Protein AF-T1L5U2-F1 (afdb_monomer)

Organism: Tetranychus urticae (NCBI:txid32264)

Solvent-accessible surface area (backbone atoms only — not comparable to full-atom values): 12057 Å² total; per-residue (Å²): 143,82,84,87,84,82,88,80,91,82,89,84,87,84,86,82,88,89,86,80,89,80,89,84,80,87,80,91,83,89,79,84,88,86,81,89,80,89,83,88,80,92,76,91,74,86,90,76,88,77,85,84,78,82,80,77,88,76,83,89,78,77,88,73,82,73,79,69,76,73,75,77,67,67,44,54,28,31,30,44,52,64,74,43,40,46,55,66,43,56,57,92,54,85,86,60,56,67,63,49,37,73,67,56,43,96,61,83,69,97,58,72,69,50,43,81,46,77,38,46,64,69,56,50,52,55,41,51,54,50,40,52,52,48,51,52,49,52,52,58,58,53,71,77,43,57,76,75,58,35,72,77,44,46,54,66,53,40,48,56,49,30,59,72,49,33,77,54,68,78,72,77,79,76,120

Radius of gyration: 32.92 Å; Cα contacts (8 Å, |Δi|>4): 120; chains: 1; bounding box: 32×101×91 Å

Secondary structure (DSSP, 8-state):
-------------------------------------------------------------------------EEEEEEESSSS---EEETTSPP-HHHHHHHH-SS--SS-SEEEEEEEHHHHHHHHHHHHHHHHHHHHHHHTS-HHHHHHHHHHHHHHHHHHT-SS-TTTT--

Sequence (175 aa):
MISEYRQGNSSKRDAESESGDSDSEVSDGNTKDAYSSSDDSVVKKPVRKRPRVEYRKSASHREEKDCRKKKEEKIEIKVCAETPCPYFQIATEGSNYTRHCDTYHAKKNDGSAYIRKSVSLKELEEREENWEDFKAACHREKKKYKPRDWRTKKFKAYQKLIKRFAFEPSESARK

Mean predicted aligned error: 19.37 Å

Foldseek 3Di:
DDDDDDDDDDDDDDDDDDDDDDDDDDDDDDDDDDDDDDDDDDDDDDDDDDDDDDDDDDDDDDPPPPPPPPPQDWFKKWDFPPPQALDIGGPPDDDPLVVVCVQAPPDDPPDDRTDIDTHGPVVVVVSVVLVVVLVVQLVVVLVVDDPVVCVVCVRVSSVVSRVVSRPDDPPVVPD

pLDDT: mean 70.67, std 18.85, range [35.75, 95.19]

Structure (mmCIF, N/CA/C/O backbone):
data_AF-T1L5U2-F1
#
_entry.id   AF-T1L5U2-F1
#
loop_
_atom_site.group_PDB
_atom_site.id
_atom_site.type_symbol
_atom_site.label_atom_id
_atom_site.label_alt_id
_atom_site.label_comp_id
_atom_site.label_asym_id
_atom_site.label_entity_id
_atom_site.label_seq_id
_atom_site.pdbx_PDB_ins_code
_atom_site.Cartn_x
_atom_site.Cartn_y
_atom_site.Cartn_z
_atom_site.occupancy
_atom_site.B_iso_or_equiv
_atom_site.auth_seq_id
_atom_site.auth_comp_id
_atom_site.auth_asym_id
_atom_site.auth_atom_id
_atom_site.pdbx_PDB_model_num
ATOM 1 N N . MET A 1 1 ? 9.348 -44.140 -42.435 1.00 50.03 1 MET A N 1
ATOM 2 C CA . MET A 1 1 ? 9.188 -42.889 -43.203 1.00 50.03 1 MET A CA 1
ATOM 3 C C . MET A 1 1 ? 8.452 -41.885 -42.331 1.00 50.03 1 MET A C 1
ATOM 5 O O . MET A 1 1 ? 7.239 -41.982 -42.230 1.00 50.03 1 MET A O 1
ATOM 9 N N . ILE A 1 2 ? 9.160 -40.981 -41.653 1.00 46.62 2 ILE A N 1
ATOM 10 C CA . ILE A 1 2 ? 8.555 -39.789 -41.042 1.00 46.62 2 ILE A CA 1
ATOM 11 C C . ILE A 1 2 ? 9.504 -38.640 -41.366 1.00 46.62 2 ILE A C 1
ATOM 13 O O . ILE A 1 2 ? 10.675 -38.673 -41.001 1.00 46.62 2 ILE A O 1
ATOM 17 N N . SER A 1 3 ? 8.991 -37.722 -42.179 1.00 61.59 3 SER A N 1
ATOM 18 C CA . SER A 1 3 ? 9.704 -36.622 -42.812 1.00 61.59 3 SER A CA 1
ATOM 19 C C . SER A 1 3 ? 9.999 -35.520 -41.801 1.00 61.59 3 SER A C 1
ATOM 21 O O . SER A 1 3 ? 9.081 -34.953 -41.214 1.00 61.59 3 SER A O 1
ATOM 23 N N . GLU A 1 4 ? 11.273 -35.177 -41.656 1.00 62.25 4 GLU A N 1
ATOM 24 C CA . GLU A 1 4 ? 11.701 -33.869 -41.174 1.00 62.25 4 GLU A CA 1
ATOM 25 C C . GLU A 1 4 ? 11.406 -32.831 -42.265 1.00 62.25 4 GLU A C 1
ATOM 27 O O . GLU A 1 4 ? 11.795 -33.031 -43.412 1.00 62.25 4 GLU A O 1
ATOM 32 N N . TYR A 1 5 ? 10.756 -31.716 -41.924 1.00 61.31 5 TYR A N 1
ATOM 33 C CA . TYR A 1 5 ? 10.919 -30.464 -42.664 1.00 61.31 5 TYR A CA 1
ATOM 34 C C . TYR A 1 5 ? 11.036 -29.296 -41.687 1.00 61.31 5 TYR A C 1
ATOM 36 O O . TYR A 1 5 ? 10.155 -28.996 -40.884 1.00 61.31 5 TYR A O 1
ATOM 44 N N . ARG A 1 6 ? 12.210 -28.679 -41.776 1.00 58.47 6 ARG A N 1
ATOM 45 C CA . ARG A 1 6 ? 12.689 -27.463 -41.127 1.00 58.47 6 ARG A CA 1
ATOM 46 C C . ARG A 1 6 ? 12.657 -26.344 -42.180 1.00 58.47 6 ARG A C 1
ATOM 48 O O . ARG A 1 6 ? 12.753 -26.647 -43.364 1.00 58.47 6 ARG A O 1
ATOM 55 N N . GLN A 1 7 ? 12.710 -25.092 -41.709 1.00 50.53 7 GLN A N 1
ATOM 56 C CA . GLN A 1 7 ? 12.865 -23.814 -42.449 1.00 50.53 7 GLN A CA 1
ATOM 57 C C . GLN A 1 7 ? 11.538 -23.203 -42.940 1.00 50.53 7 GLN A C 1
ATOM 59 O O . GLN A 1 7 ? 10.670 -23.914 -43.413 1.00 50.53 7 GLN A O 1
ATOM 64 N N . GLY A 1 8 ? 11.284 -21.894 -42.868 1.00 45.09 8 GLY A N 1
ATOM 65 C CA . GLY A 1 8 ? 12.095 -20.749 -42.454 1.00 45.09 8 GLY A CA 1
ATOM 66 C C . GLY A 1 8 ? 11.644 -19.483 -43.210 1.00 45.09 8 GLY A C 1
ATOM 67 O O . GLY A 1 8 ? 11.381 -19.555 -44.400 1.00 45.09 8 GLY A O 1
ATOM 68 N N . ASN A 1 9 ? 11.635 -18.350 -42.499 1.00 46.00 9 ASN A N 1
ATOM 69 C CA . ASN A 1 9 ? 11.783 -16.950 -42.943 1.00 46.00 9 ASN A CA 1
ATOM 70 C C . ASN A 1 9 ? 10.770 -16.211 -43.851 1.00 46.00 9 ASN A C 1
ATOM 72 O O . ASN A 1 9 ? 10.438 -16.632 -44.949 1.00 46.00 9 ASN A O 1
ATOM 76 N N . SER A 1 10 ? 10.497 -14.971 -43.402 1.00 45.34 10 SER A N 1
ATOM 77 C CA . SER A 1 10 ? 10.582 -13.661 -44.102 1.00 45.34 10 SER A CA 1
ATOM 78 C C . SER A 1 10 ? 9.308 -12.826 -43.931 1.00 45.34 10 SER A C 1
ATOM 80 O O . SER A 1 10 ? 8.251 -13.168 -44.436 1.00 45.34 10 SER A O 1
ATOM 82 N N . SER A 1 11 ? 9.328 -11.811 -43.062 1.00 48.66 11 SER A N 1
ATOM 83 C CA . SER A 1 11 ? 9.781 -10.431 -43.336 1.00 48.66 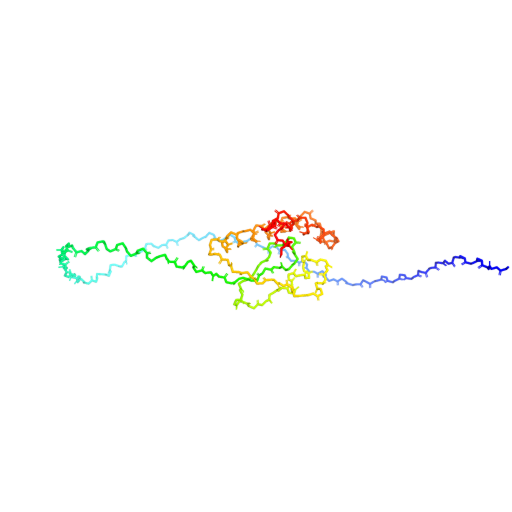11 SER A CA 1
ATOM 84 C C . SER A 1 11 ? 8.817 -9.639 -44.221 1.00 48.66 11 SER A C 1
ATOM 86 O O . SER A 1 11 ? 8.847 -9.764 -45.440 1.00 48.66 11 SER A O 1
ATOM 88 N N . LYS A 1 12 ? 8.080 -8.704 -43.610 1.00 54.16 12 LYS A N 1
ATOM 89 C CA . LYS A 1 12 ? 7.798 -7.411 -44.238 1.00 54.16 12 LYS A CA 1
ATOM 90 C C . LYS A 1 12 ? 7.690 -6.319 -43.173 1.00 54.16 12 LYS A C 1
ATOM 92 O O . LYS A 1 12 ? 6.875 -6.394 -42.260 1.00 54.16 12 LYS A O 1
ATOM 97 N N . ARG A 1 13 ? 8.632 -5.380 -43.267 1.00 49.81 13 ARG A N 1
ATOM 98 C CA . ARG A 1 13 ? 8.605 -4.055 -42.650 1.00 49.81 13 ARG A CA 1
ATOM 99 C C . ARG A 1 13 ? 7.725 -3.184 -43.538 1.00 49.81 13 ARG A C 1
ATOM 101 O O . ARG A 1 13 ? 7.887 -3.296 -44.744 1.00 49.81 13 ARG A O 1
ATOM 108 N N . ASP A 1 14 ? 6.960 -2.286 -42.938 1.00 54.91 14 ASP A N 1
ATOM 109 C CA . ASP A 1 14 ? 6.704 -0.961 -43.496 1.00 54.91 14 ASP A CA 1
ATOM 110 C C . ASP A 1 14 ? 6.768 0.025 -42.322 1.00 54.91 14 ASP A C 1
ATOM 112 O O . ASP A 1 14 ? 5.996 -0.035 -41.364 1.00 54.91 14 ASP A O 1
ATOM 116 N N . ALA A 1 15 ? 7.832 0.821 -42.347 1.00 53.84 15 ALA A N 1
ATOM 117 C CA . ALA A 1 15 ? 7.923 2.112 -41.688 1.00 53.84 15 ALA A CA 1
ATOM 118 C C . ALA A 1 15 ? 7.353 3.149 -42.662 1.00 53.84 15 ALA A C 1
ATOM 120 O O . ALA A 1 15 ? 7.397 2.864 -43.849 1.00 53.84 15 ALA A O 1
ATOM 121 N N . GLU A 1 16 ? 6.844 4.272 -42.146 1.00 53.00 16 GLU A N 1
ATOM 122 C CA . GLU A 1 16 ? 6.913 5.684 -42.608 1.00 53.00 16 GLU A CA 1
ATOM 123 C C . GLU A 1 16 ? 5.838 6.429 -41.771 1.00 53.00 16 GLU A C 1
ATOM 125 O O . GLU A 1 16 ? 4.680 6.025 -41.752 1.00 53.00 16 GLU A O 1
ATOM 130 N N . SER A 1 17 ? 6.196 7.238 -40.766 1.00 49.91 17 SER A N 1
ATOM 131 C CA . SER A 1 17 ? 6.679 8.632 -40.825 1.00 49.91 17 SER A CA 1
ATOM 132 C C . SER A 1 17 ? 5.546 9.639 -41.054 1.00 49.91 17 SER A C 1
ATOM 134 O O . SER A 1 17 ? 5.065 9.745 -42.168 1.00 49.91 17 SER A O 1
ATOM 136 N N . GLU A 1 18 ? 5.192 10.433 -40.034 1.00 51.50 18 GLU A N 1
ATOM 137 C CA . GLU A 1 18 ? 5.082 11.888 -40.219 1.00 51.50 18 GLU A CA 1
ATOM 138 C C . GLU A 1 18 ? 5.145 12.662 -38.893 1.00 51.50 18 GLU A C 1
ATOM 140 O O . GLU A 1 18 ? 4.716 12.216 -37.828 1.00 51.50 18 GLU A O 1
ATOM 145 N N . SER A 1 19 ? 5.805 13.802 -39.017 1.00 52.22 19 SER A N 1
ATOM 146 C CA . SER A 1 19 ? 6.396 14.703 -38.040 1.00 52.22 19 SER A CA 1
ATOM 147 C C . SER A 1 19 ? 5.461 15.841 -37.639 1.00 52.22 19 SER A C 1
ATOM 149 O O . SER A 1 19 ? 4.607 16.255 -38.415 1.00 52.22 19 SER A O 1
ATOM 151 N N . GLY A 1 20 ? 5.702 16.418 -36.463 1.00 46.81 20 GLY A N 1
ATOM 152 C CA . GLY A 1 20 ? 5.082 17.667 -36.030 1.00 46.81 20 GLY A CA 1
ATOM 153 C C . GLY A 1 20 ? 5.912 18.329 -34.940 1.00 46.81 20 GLY A C 1
ATOM 154 O O . GLY A 1 20 ? 5.627 18.158 -33.757 1.00 46.81 20 GLY A O 1
ATOM 155 N N . ASP A 1 21 ? 6.964 19.026 -35.367 1.00 52.00 21 ASP A N 1
ATOM 156 C CA . ASP A 1 21 ? 7.692 20.041 -34.608 1.00 52.00 21 ASP A CA 1
ATOM 157 C C . ASP A 1 21 ? 6.734 21.087 -34.026 1.00 52.00 21 ASP A C 1
ATOM 159 O O . ASP A 1 21 ? 5.862 21.592 -34.732 1.00 52.00 21 ASP A O 1
ATOM 163 N N . SER A 1 22 ? 6.952 21.475 -32.770 1.00 55.81 22 SER A N 1
ATOM 164 C CA . SER A 1 22 ? 6.755 22.869 -32.377 1.00 55.81 22 SER A CA 1
ATOM 165 C C . SER A 1 22 ? 7.582 23.173 -31.133 1.00 55.81 22 SER A C 1
ATOM 167 O O . SER A 1 22 ? 7.187 22.931 -29.993 1.00 55.81 22 SER A O 1
ATOM 169 N N . ASP A 1 23 ? 8.771 23.677 -31.426 1.00 53.09 23 ASP A N 1
ATOM 170 C CA . ASP A 1 23 ? 9.654 24.439 -30.562 1.00 53.09 23 ASP A CA 1
ATOM 171 C C . ASP A 1 23 ? 8.947 25.715 -30.063 1.00 53.09 23 ASP A C 1
ATOM 173 O O . ASP A 1 23 ? 8.231 26.373 -30.825 1.00 53.09 23 ASP A O 1
ATOM 177 N N . SER A 1 24 ? 9.110 26.062 -28.786 1.00 54.09 24 SER A N 1
ATOM 178 C CA . SER A 1 24 ? 8.937 27.435 -28.297 1.00 54.09 24 SER A CA 1
ATOM 179 C C . SER A 1 24 ? 9.656 27.593 -26.966 1.00 54.09 24 SER A C 1
ATOM 181 O O . SER A 1 24 ? 9.232 27.098 -25.918 1.00 54.09 24 SER A O 1
ATOM 183 N N . GLU A 1 25 ? 10.781 28.281 -27.069 1.00 54.34 25 GLU A N 1
ATOM 184 C CA . GLU A 1 25 ? 11.664 28.688 -25.997 1.00 54.34 25 GLU A CA 1
ATOM 185 C C . GLU A 1 25 ? 11.137 29.912 -25.218 1.00 54.34 25 GLU A C 1
ATOM 187 O O . GLU A 1 25 ? 10.277 30.655 -25.683 1.00 54.34 25 GLU A O 1
ATOM 192 N N . VAL A 1 26 ? 11.761 30.119 -24.052 1.00 52.81 26 VAL A N 1
ATOM 193 C CA . VAL A 1 26 ? 11.912 31.349 -23.245 1.00 52.81 26 VAL A CA 1
ATOM 194 C C . VAL A 1 26 ? 10.670 32.034 -22.641 1.00 52.81 26 VAL A C 1
ATOM 196 O O . VAL A 1 26 ? 9.749 32.466 -23.318 1.00 52.81 26 VAL A O 1
ATOM 199 N N . SER A 1 27 ? 10.704 32.276 -21.324 1.00 50.91 27 SER A N 1
ATOM 200 C CA . SER A 1 27 ? 11.144 33.585 -20.811 1.00 50.91 27 SER A CA 1
ATOM 201 C C . SER A 1 27 ? 11.145 33.623 -19.276 1.00 50.91 27 SER A C 1
ATOM 203 O O . SER A 1 27 ? 10.140 33.347 -18.622 1.00 50.91 27 SER A O 1
ATOM 205 N N . ASP A 1 28 ? 12.292 34.013 -18.720 1.00 52.44 28 ASP A N 1
ATOM 206 C CA . ASP A 1 28 ? 12.478 34.478 -17.346 1.00 52.44 28 ASP A CA 1
ATOM 207 C C . ASP A 1 28 ? 11.545 35.656 -17.028 1.00 52.44 28 ASP A C 1
ATOM 209 O O . ASP A 1 28 ? 11.422 36.600 -17.812 1.00 52.44 28 ASP A O 1
ATOM 213 N N . GLY A 1 29 ? 10.930 35.618 -15.846 1.00 47.44 29 GLY A N 1
ATOM 214 C CA . GLY A 1 29 ? 10.046 36.658 -15.321 1.00 47.44 29 GLY A CA 1
ATOM 215 C C . GLY A 1 29 ? 10.378 36.983 -13.870 1.00 47.44 29 GLY A C 1
ATOM 216 O O . GLY A 1 29 ? 9.615 36.677 -12.961 1.00 47.44 29 GLY A O 1
ATOM 217 N N . ASN A 1 30 ? 11.549 37.580 -13.656 1.00 50.47 30 ASN A N 1
ATOM 218 C CA . ASN A 1 30 ? 11.945 38.227 -12.410 1.00 50.47 30 ASN A CA 1
ATOM 219 C C . ASN A 1 30 ? 11.187 39.558 -12.252 1.00 50.47 30 ASN A C 1
ATOM 221 O O . ASN A 1 30 ? 11.565 40.553 -12.870 1.00 50.47 30 ASN A O 1
ATOM 225 N N . THR A 1 31 ? 10.167 39.608 -11.396 1.00 50.91 31 THR A N 1
ATOM 226 C CA . THR A 1 31 ? 9.569 40.868 -10.926 1.00 50.91 31 THR A CA 1
ATOM 227 C C . THR A 1 31 ? 9.988 41.135 -9.485 1.00 50.91 31 THR A C 1
ATOM 229 O O . THR A 1 31 ? 9.455 40.582 -8.525 1.00 50.91 31 THR A O 1
ATOM 232 N N . LYS A 1 32 ? 11.002 41.996 -9.362 1.00 52.22 32 LYS A N 1
ATOM 233 C CA . LYS A 1 32 ? 11.270 42.791 -8.166 1.00 52.22 32 LYS A CA 1
ATOM 234 C C . LYS A 1 32 ? 10.176 43.849 -8.057 1.00 52.22 32 LYS A C 1
ATOM 236 O O . LYS A 1 32 ? 10.193 44.785 -8.848 1.00 52.22 32 LYS A O 1
ATOM 241 N N . ASP A 1 33 ? 9.332 43.759 -7.039 1.00 46.22 33 ASP A N 1
ATOM 242 C CA . ASP A 1 33 ? 8.518 44.893 -6.608 1.00 46.22 33 ASP A CA 1
ATOM 243 C C . ASP A 1 33 ? 9.096 45.458 -5.312 1.00 46.22 33 ASP A C 1
ATOM 245 O O . ASP A 1 33 ? 8.883 44.964 -4.206 1.00 46.22 33 ASP A O 1
ATOM 249 N N . ALA A 1 34 ? 9.888 46.510 -5.494 1.00 50.78 34 ALA A N 1
ATOM 250 C CA . ALA A 1 34 ? 10.228 47.483 -4.478 1.00 50.78 34 ALA A CA 1
ATOM 251 C C . ALA A 1 34 ? 9.603 48.815 -4.905 1.00 50.78 34 ALA A C 1
ATOM 253 O O . ALA A 1 34 ? 10.097 49.427 -5.844 1.00 50.78 34 ALA A O 1
ATOM 254 N N . TYR A 1 35 ? 8.537 49.245 -4.226 1.00 44.59 35 TYR A N 1
ATOM 255 C CA . TYR A 1 35 ? 8.170 50.648 -3.963 1.00 44.59 35 TYR A CA 1
ATOM 256 C C . TYR A 1 35 ? 6.958 50.633 -3.008 1.00 44.59 35 TYR A C 1
ATOM 258 O O . TYR A 1 35 ? 5.942 50.018 -3.297 1.00 44.59 35 TYR A O 1
ATOM 266 N N . SER A 1 36 ? 7.134 51.033 -1.749 1.00 51.19 36 SER A N 1
ATOM 267 C CA . SER A 1 36 ? 6.912 52.397 -1.244 1.00 51.19 36 SER A CA 1
ATOM 268 C C . SER A 1 36 ? 5.431 52.756 -1.083 1.00 51.19 36 SER A C 1
ATOM 270 O O . SER A 1 36 ? 4.737 52.987 -2.066 1.00 51.19 36 SER A O 1
ATOM 272 N N . SER A 1 37 ? 4.978 52.873 0.169 1.00 45.19 37 SER A N 1
ATOM 273 C CA . SER A 1 37 ? 3.985 53.876 0.567 1.00 45.19 37 SER A CA 1
ATOM 274 C C . SER A 1 37 ? 3.978 54.012 2.093 1.00 45.19 37 SER A C 1
ATOM 276 O O . SER A 1 37 ? 3.443 53.175 2.818 1.00 45.19 37 SER A O 1
ATOM 278 N N . SER A 1 38 ? 4.622 55.076 2.570 1.00 50.78 38 SER A N 1
ATOM 279 C CA . SER A 1 38 ? 4.139 55.812 3.736 1.00 50.78 38 SER A CA 1
ATOM 280 C C . SER A 1 38 ? 2.851 56.521 3.320 1.00 50.78 38 SER A C 1
ATOM 282 O O . SER A 1 38 ? 2.870 57.153 2.267 1.00 50.78 38 SER A O 1
ATOM 284 N N . ASP A 1 39 ? 1.779 56.438 4.108 1.00 43.38 39 ASP A N 1
ATOM 285 C CA . ASP A 1 39 ? 1.095 57.631 4.619 1.00 43.38 39 ASP A CA 1
ATOM 286 C C . ASP A 1 39 ? 0.046 57.276 5.683 1.00 43.38 39 ASP A C 1
ATOM 288 O O . ASP A 1 39 ? -0.470 56.162 5.782 1.00 43.38 39 ASP A O 1
ATOM 292 N N . ASP A 1 40 ? -0.181 58.280 6.509 1.00 47.09 40 ASP A N 1
ATOM 293 C CA . ASP A 1 40 ? -0.938 58.371 7.734 1.00 47.09 40 ASP A CA 1
ATOM 294 C C . ASP A 1 40 ? -2.446 58.184 7.513 1.00 47.09 40 ASP A C 1
ATOM 296 O O . ASP A 1 40 ? -3.037 58.721 6.578 1.00 47.09 40 ASP A O 1
ATOM 300 N N . SER A 1 41 ? -3.112 57.457 8.412 1.00 47.94 41 SER A N 1
ATOM 301 C CA . SER A 1 41 ? -4.539 57.678 8.666 1.00 47.94 41 SER A CA 1
ATOM 302 C C . SER A 1 41 ? -4.923 57.165 10.044 1.00 47.94 41 SER A C 1
ATOM 304 O O . SER A 1 41 ? -5.377 56.037 10.256 1.00 47.94 41 SER A O 1
ATOM 306 N N . VAL A 1 42 ? -4.747 58.067 11.003 1.00 51.16 42 VAL A N 1
ATOM 307 C CA . VAL A 1 42 ? -5.364 58.045 12.326 1.00 51.16 42 VAL A CA 1
ATOM 308 C C . VAL A 1 42 ? -6.886 57.909 12.193 1.00 51.16 42 VAL A C 1
ATOM 310 O O . VAL A 1 42 ? -7.591 58.874 11.916 1.00 51.16 42 VAL A O 1
ATOM 313 N N . VAL A 1 43 ? -7.429 56.728 12.501 1.00 47.44 43 VAL A N 1
ATOM 314 C CA . VAL A 1 43 ? -8.859 56.571 12.809 1.00 47.44 43 VAL A CA 1
ATOM 315 C C . VAL A 1 43 ? -9.008 56.169 14.273 1.00 47.44 43 VAL A C 1
ATOM 317 O O . VAL A 1 43 ? -9.015 54.994 14.642 1.00 47.44 43 VAL A O 1
ATOM 320 N N . LYS A 1 44 ? -9.138 57.189 15.128 1.00 51.25 44 LYS A N 1
ATOM 321 C CA . LYS A 1 44 ? -9.563 57.061 16.527 1.00 51.25 44 LYS A CA 1
ATOM 322 C C . LYS A 1 44 ? -10.957 56.423 16.573 1.00 51.25 44 LYS A C 1
ATOM 324 O O . LYS A 1 44 ? -11.928 57.033 16.132 1.00 51.25 44 LYS A O 1
ATOM 329 N N . LYS A 1 45 ? -11.076 55.227 17.160 1.00 57.75 45 LYS A N 1
ATOM 330 C CA . LYS A 1 45 ? -12.364 54.646 17.582 1.00 57.75 45 LYS A CA 1
ATOM 331 C C . LYS A 1 45 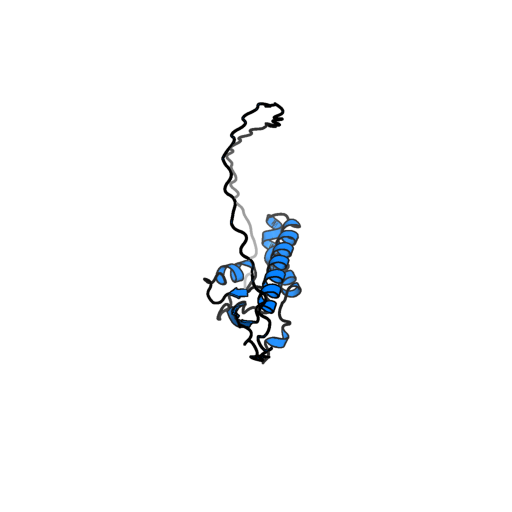? -12.450 54.564 19.115 1.00 57.75 45 LYS A C 1
ATOM 333 O O . LYS A 1 45 ? -11.438 54.305 19.765 1.00 57.75 45 LYS A O 1
ATOM 338 N N . PRO A 1 46 ? -13.634 54.823 19.700 1.00 53.09 46 PRO A N 1
ATOM 339 C CA . PRO A 1 46 ? -13.787 55.114 21.121 1.00 53.09 46 PRO A CA 1
ATOM 340 C C . PRO A 1 46 ? -13.717 53.889 22.042 1.00 53.09 46 PRO A C 1
ATOM 342 O O . PRO A 1 46 ? -14.122 52.775 21.713 1.00 53.09 46 PRO A O 1
ATOM 345 N N . VAL A 1 47 ? -13.242 54.190 23.251 1.00 55.97 47 VAL A N 1
ATOM 346 C CA . VAL A 1 47 ? -13.140 53.368 24.458 1.00 55.97 47 VAL A CA 1
ATOM 347 C C . VAL A 1 47 ? -14.450 52.643 24.784 1.00 55.97 47 VAL A C 1
ATOM 349 O O . VAL A 1 47 ? -15.479 53.273 25.021 1.00 55.97 47 VAL A O 1
ATOM 352 N N . ARG A 1 48 ? -14.387 51.315 24.939 1.00 53.28 48 ARG A N 1
ATOM 353 C CA . ARG A 1 48 ? -15.345 50.556 25.757 1.00 53.28 48 ARG A CA 1
ATOM 354 C C . ARG A 1 48 ? -14.592 49.775 26.829 1.00 53.28 48 ARG A C 1
ATOM 356 O O . ARG A 1 48 ? -13.947 48.768 26.552 1.00 53.28 48 ARG A O 1
ATOM 363 N N . LYS A 1 49 ? -14.677 50.280 28.063 1.00 58.50 49 LYS A N 1
ATOM 364 C CA . LYS A 1 49 ? -14.209 49.618 29.284 1.00 58.50 49 LYS A CA 1
ATOM 365 C C . LYS A 1 49 ? -15.010 48.325 29.462 1.00 58.50 49 LYS A C 1
ATOM 367 O O . LYS A 1 49 ? -16.225 48.379 29.631 1.00 58.50 49 LYS A O 1
ATOM 372 N N . ARG A 1 50 ? -14.347 47.169 29.393 1.00 57.00 50 ARG A N 1
ATOM 373 C CA . ARG A 1 50 ? -14.958 45.883 29.752 1.00 57.00 50 ARG A CA 1
ATOM 374 C C . ARG A 1 50 ? -14.975 45.753 31.284 1.00 57.00 50 ARG A C 1
ATOM 376 O O . ARG A 1 50 ? -13.943 46.018 31.901 1.00 57.00 50 ARG A O 1
ATOM 383 N N . PRO A 1 51 ? -16.105 45.382 31.906 1.00 53.69 51 PRO A N 1
ATOM 384 C CA . PRO A 1 51 ? -16.175 45.166 33.345 1.00 53.69 51 PRO A CA 1
ATOM 385 C C . PRO A 1 51 ? -15.332 43.953 33.761 1.00 53.69 51 PRO A C 1
ATOM 387 O O . PRO A 1 51 ? -15.383 42.887 33.147 1.00 53.69 51 PRO A O 1
ATOM 390 N N . ARG A 1 52 ? -14.541 44.151 34.818 1.00 51.06 52 ARG A N 1
ATOM 391 C CA . ARG A 1 52 ? -13.743 43.142 35.519 1.00 51.06 52 ARG A CA 1
ATOM 392 C C . ARG A 1 52 ? -14.696 42.223 36.283 1.00 51.06 52 ARG A C 1
ATOM 394 O O . ARG A 1 52 ? -15.244 42.626 37.302 1.00 51.06 52 ARG A O 1
ATOM 401 N N . VAL A 1 53 ? -14.907 41.011 35.780 1.00 54.16 53 VAL A N 1
ATOM 402 C CA . VAL A 1 53 ? -15.611 39.958 36.520 1.00 54.16 53 VAL A CA 1
ATOM 403 C C . VAL A 1 53 ? -14.597 39.292 37.446 1.00 54.16 53 VAL A C 1
ATOM 405 O O . VAL A 1 53 ? -13.674 38.615 36.994 1.00 54.16 53 VAL A O 1
ATOM 408 N N . GLU A 1 54 ? -14.735 39.536 38.746 1.00 58.47 54 GLU A N 1
ATOM 409 C CA . GLU A 1 54 ? -14.017 38.808 39.789 1.00 58.47 54 GLU A CA 1
ATOM 410 C C . GLU A 1 54 ? -14.532 37.366 39.840 1.00 58.47 54 GLU A C 1
ATOM 412 O O . GLU A 1 54 ? -15.655 37.102 40.270 1.00 58.47 54 GLU A O 1
ATOM 417 N N . TYR A 1 55 ? -13.714 36.415 39.388 1.00 44.97 55 TYR A N 1
ATOM 418 C CA . TYR A 1 55 ? -14.020 34.997 39.536 1.00 44.97 55 TYR A CA 1
ATOM 419 C C . TYR A 1 55 ? -13.657 34.557 40.959 1.00 44.97 55 TYR A C 1
ATOM 421 O O . TYR A 1 55 ? -12.483 34.409 41.310 1.00 44.97 55 TYR A O 1
ATOM 429 N N . ARG A 1 56 ? -14.682 34.390 41.801 1.00 48.53 56 ARG A N 1
ATOM 430 C CA . ARG A 1 56 ? -14.558 33.812 43.142 1.00 48.53 56 ARG A CA 1
ATOM 431 C C . ARG A 1 56 ? -14.008 32.386 43.047 1.00 48.53 56 ARG A C 1
ATOM 433 O O . ARG A 1 56 ? -14.581 31.519 42.396 1.00 48.53 56 ARG A O 1
ATOM 440 N N . LYS A 1 57 ? -12.909 32.156 43.769 1.00 47.69 57 LYS A N 1
ATOM 441 C CA . LYS A 1 57 ? -12.420 30.839 44.188 1.00 47.69 57 LYS A CA 1
ATOM 442 C C . LYS A 1 57 ? -13.521 30.115 44.971 1.00 47.69 57 LYS A C 1
ATOM 444 O O . LYS A 1 57 ? -13.898 30.563 46.052 1.00 47.69 57 LYS A O 1
ATOM 449 N N . SER A 1 58 ? -13.943 28.957 44.482 1.00 49.53 58 SER A N 1
ATOM 450 C CA . SER A 1 58 ? -14.583 27.930 45.303 1.00 49.53 58 SER A CA 1
ATOM 451 C C . SER A 1 58 ? -13.837 26.625 45.074 1.00 49.53 58 SER A C 1
ATOM 453 O O . SER A 1 58 ? -13.925 26.003 44.021 1.00 49.53 58 SER A O 1
ATOM 455 N N . ALA A 1 59 ? -13.014 26.290 46.064 1.00 49.75 59 ALA A N 1
ATOM 456 C CA . ALA A 1 59 ? -12.431 24.974 46.229 1.00 49.75 59 ALA A CA 1
ATOM 457 C C . ALA A 1 59 ? -13.518 23.958 46.618 1.00 49.75 59 ALA A C 1
ATOM 459 O O . ALA A 1 59 ? -14.573 24.329 47.131 1.00 49.75 59 ALA A O 1
ATOM 460 N N . SER A 1 60 ? -13.169 22.682 46.453 1.00 54.81 60 SER A N 1
ATOM 461 C CA . SER A 1 60 ? -13.921 21.464 46.781 1.00 54.81 60 SER A CA 1
ATOM 462 C C . SER A 1 60 ? -14.816 20.910 45.665 1.00 54.81 60 SER A C 1
ATOM 464 O O . SER A 1 60 ? -16.031 21.051 45.649 1.00 54.81 60 SER A O 1
ATOM 466 N N . HIS A 1 61 ? -14.193 20.155 44.761 1.00 42.53 61 HIS A N 1
ATOM 467 C CA . HIS A 1 61 ? -14.861 18.996 44.182 1.00 42.53 61 HIS A CA 1
ATOM 468 C C . HIS A 1 61 ? -13.883 17.821 44.174 1.00 42.53 61 HIS A C 1
ATOM 470 O O . HIS A 1 61 ? -12.986 17.729 43.345 1.00 42.53 61 HIS A O 1
ATOM 476 N N . ARG A 1 62 ? -14.023 17.017 45.232 1.00 49.97 62 ARG A N 1
ATOM 477 C CA . ARG A 1 62 ? -13.792 15.574 45.330 1.00 49.97 62 ARG A CA 1
ATOM 478 C C . ARG A 1 62 ? -13.153 14.944 44.082 1.00 49.97 62 ARG A C 1
ATOM 480 O O . ARG A 1 62 ? -13.786 14.863 43.031 1.00 49.97 62 ARG A O 1
ATOM 487 N N . GLU A 1 63 ? -11.930 14.440 44.239 1.00 51.56 63 GLU A N 1
ATOM 488 C CA . GLU A 1 63 ? -11.343 13.479 43.307 1.00 51.56 63 GLU A CA 1
ATOM 489 C C . GLU A 1 63 ? -12.162 12.183 43.340 1.00 51.56 63 GLU A C 1
ATOM 491 O O . GLU A 1 63 ? -11.887 11.259 44.104 1.00 51.56 63 GLU A O 1
ATOM 496 N N . GLU A 1 64 ? -13.201 12.107 42.514 1.00 47.66 64 GLU A N 1
ATOM 497 C CA . GLU A 1 64 ? -13.743 10.823 42.097 1.00 47.66 64 GLU A CA 1
ATOM 498 C C . GLU A 1 64 ? -12.779 10.251 41.058 1.00 47.66 64 GLU A C 1
ATOM 500 O O . GLU A 1 64 ? -12.800 10.606 39.880 1.00 47.66 64 GLU A O 1
ATOM 505 N N . LYS A 1 65 ? -11.888 9.366 41.522 1.00 55.12 65 LYS A N 1
ATOM 506 C CA . LYS A 1 65 ? -11.182 8.406 40.669 1.00 55.12 65 LYS A CA 1
ATOM 507 C C . LYS A 1 65 ? -12.221 7.487 40.026 1.00 55.12 65 LYS A C 1
ATOM 509 O O . LYS A 1 65 ? -12.430 6.359 40.465 1.00 55.12 65 LYS A O 1
ATOM 514 N N . ASP A 1 66 ? -12.883 7.979 38.985 1.00 49.50 66 ASP A N 1
ATOM 515 C CA . ASP A 1 66 ? -13.702 7.162 38.105 1.00 49.50 66 ASP A CA 1
ATOM 516 C C . ASP A 1 66 ? -12.744 6.337 37.230 1.00 49.50 66 ASP A C 1
ATOM 518 O O . ASP A 1 66 ? -12.354 6.715 36.125 1.00 49.50 66 ASP A O 1
ATOM 522 N N . CYS A 1 67 ? -12.296 5.200 37.770 1.00 47.94 67 CYS A N 1
ATOM 523 C CA . CYS A 1 67 ? -11.540 4.171 37.058 1.00 47.94 67 CYS A CA 1
ATOM 524 C C . CYS A 1 67 ? -12.429 3.407 36.057 1.00 47.94 67 CYS A C 1
ATOM 526 O O . CYS A 1 67 ? -12.323 2.184 35.919 1.00 47.94 67 CYS A O 1
ATOM 528 N N . ARG A 1 68 ? -13.291 4.106 35.311 1.00 60.28 68 ARG A N 1
ATOM 529 C CA . ARG A 1 68 ? -13.826 3.591 34.054 1.00 60.28 68 ARG A CA 1
ATOM 530 C C . ARG A 1 68 ? -12.643 3.403 33.121 1.00 60.28 68 ARG A C 1
ATOM 532 O O . ARG A 1 68 ? -12.134 4.360 32.544 1.00 60.28 68 ARG A O 1
ATOM 539 N N . LYS A 1 69 ? -12.209 2.150 32.970 1.00 57.72 69 LYS A N 1
ATOM 540 C CA . LYS A 1 69 ? -11.436 1.697 31.811 1.00 57.72 69 LYS A CA 1
ATOM 541 C C . LYS A 1 69 ? -12.153 2.245 30.575 1.00 57.72 69 LYS A C 1
ATOM 543 O O . LYS A 1 69 ? -13.190 1.704 30.190 1.00 57.72 69 LYS A O 1
ATOM 548 N N . LYS A 1 70 ? -11.664 3.357 30.011 1.00 61.69 70 LYS A N 1
ATOM 549 C CA . LYS A 1 70 ? -12.112 3.844 28.707 1.00 61.69 70 LYS A CA 1
ATOM 550 C C . LYS A 1 70 ? -11.906 2.660 27.777 1.00 61.69 70 LYS A C 1
ATOM 552 O O . LYS A 1 70 ? -10.776 2.209 27.618 1.00 61.69 70 LYS A O 1
ATOM 557 N N . LYS A 1 71 ? -13.000 2.069 27.290 1.00 61.44 71 LYS A N 1
ATOM 558 C CA . LYS A 1 71 ? -12.912 1.038 26.259 1.00 61.44 71 LYS A CA 1
ATOM 559 C C . LYS A 1 71 ? -12.160 1.705 25.117 1.00 61.44 71 LYS A C 1
ATOM 561 O O . LYS A 1 71 ? -12.661 2.689 24.584 1.00 61.44 71 LYS A O 1
ATOM 566 N N . GLU A 1 72 ? -10.943 1.249 24.846 1.00 67.12 72 GLU A N 1
ATOM 567 C CA . GLU A 1 72 ? -10.177 1.738 23.707 1.00 67.12 72 GLU A CA 1
ATOM 568 C C . GLU A 1 72 ? -11.056 1.570 22.471 1.00 67.12 72 GLU A C 1
ATOM 570 O O . GLU A 1 72 ? -11.565 0.475 22.204 1.00 67.12 72 GLU A O 1
ATOM 575 N N . GLU A 1 73 ? -11.316 2.679 21.784 1.00 78.94 73 GLU A N 1
ATOM 576 C CA . GLU A 1 73 ? -12.106 2.670 20.564 1.00 78.94 73 GLU A CA 1
ATOM 577 C C . GLU A 1 73 ? -11.354 1.832 19.533 1.00 78.94 73 GLU A C 1
ATOM 579 O O . GLU A 1 73 ? -10.221 2.135 19.154 1.00 78.94 73 GLU A O 1
ATOM 584 N N . LYS A 1 74 ? -11.970 0.716 19.138 1.00 87.31 74 LYS A N 1
ATOM 585 C CA . LYS A 1 74 ? -11.430 -0.157 18.103 1.00 87.31 74 LYS A CA 1
ATOM 586 C C . LYS A 1 74 ? -11.967 0.298 16.762 1.00 87.31 74 LYS A C 1
ATOM 588 O O . LYS A 1 74 ? -13.178 0.404 16.582 1.00 87.31 74 LYS A O 1
ATOM 593 N N . ILE A 1 75 ? -11.058 0.522 15.828 1.00 90.19 75 ILE A N 1
ATOM 594 C CA . ILE A 1 75 ? -11.364 0.944 14.469 1.00 90.19 75 ILE A CA 1
ATOM 595 C C . ILE A 1 75 ? -11.316 -0.295 13.586 1.00 90.19 75 ILE A C 1
ATOM 597 O O . ILE A 1 75 ? -10.367 -1.079 13.635 1.00 90.19 75 ILE A O 1
ATOM 601 N N . GLU A 1 76 ? -12.352 -0.504 12.782 1.00 92.12 76 GLU A N 1
ATOM 602 C CA . GLU A 1 76 ? -12.342 -1.575 11.794 1.00 92.12 76 GLU A CA 1
ATOM 603 C C . GLU A 1 76 ? -11.586 -1.133 10.544 1.00 92.12 76 GLU A C 1
ATOM 605 O O . GLU A 1 76 ? -11.934 -0.145 9.893 1.00 92.12 76 GLU A O 1
ATOM 610 N N . ILE A 1 77 ? -10.584 -1.917 10.169 1.00 91.62 77 ILE A N 1
ATOM 611 C CA . ILE A 1 77 ? -9.851 -1.775 8.919 1.00 91.62 77 ILE A CA 1
ATOM 612 C C . ILE A 1 77 ? -10.032 -3.022 8.060 1.00 91.62 77 ILE A C 1
ATOM 614 O O . ILE A 1 77 ? -10.228 -4.139 8.536 1.00 91.62 77 ILE A O 1
ATOM 618 N N . LYS A 1 78 ? -9.945 -2.832 6.755 1.00 90.62 78 LYS A N 1
ATOM 619 C CA . LYS A 1 78 ? -9.679 -3.873 5.771 1.00 90.62 78 LYS A CA 1
ATOM 620 C C . LYS A 1 78 ? -8.160 -3.900 5.584 1.00 90.62 78 LYS A C 1
ATOM 622 O O . LYS A 1 78 ? -7.553 -2.838 5.483 1.00 90.62 78 LYS A O 1
ATOM 627 N N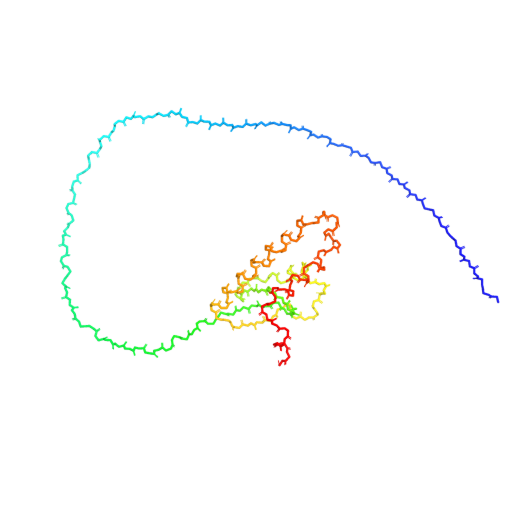 . VAL A 1 79 ? -7.553 -5.078 5.532 1.00 89.81 79 VAL A N 1
ATOM 628 C CA . VAL A 1 79 ? -6.140 -5.284 5.174 1.00 89.81 79 VAL A CA 1
ATOM 629 C C . VAL A 1 79 ? -6.058 -6.172 3.944 1.00 89.81 79 VAL A C 1
ATOM 631 O O . VAL A 1 79 ? -6.922 -7.025 3.753 1.00 89.81 79 VAL A O 1
ATOM 634 N N . CYS A 1 80 ? -5.044 -5.995 3.099 1.00 88.12 80 CYS A N 1
ATOM 635 C CA . CYS A 1 80 ? -4.880 -6.840 1.916 1.00 88.12 80 CYS A CA 1
ATOM 636 C C . CYS A 1 80 ? -4.713 -8.319 2.300 1.00 88.12 80 CYS A C 1
ATOM 638 O O . CYS A 1 80 ? -3.966 -8.648 3.220 1.00 88.12 80 CYS A O 1
ATOM 640 N N . ALA A 1 81 ? -5.420 -9.206 1.592 1.00 85.25 81 ALA A N 1
ATOM 641 C CA . ALA A 1 81 ? -5.367 -10.647 1.844 1.00 85.25 81 ALA A CA 1
ATOM 642 C C . ALA A 1 81 ? -4.030 -11.282 1.417 1.00 85.25 81 ALA A C 1
ATOM 644 O O . ALA A 1 81 ? -3.636 -12.312 1.962 1.00 85.25 81 ALA A O 1
ATOM 645 N N . GLU A 1 82 ? -3.305 -10.666 0.479 1.00 82.25 82 GLU A N 1
ATOM 646 C CA . GLU A 1 82 ? -1.959 -11.103 0.108 1.00 82.25 82 GLU A CA 1
ATOM 647 C C . GLU A 1 82 ? -0.954 -10.696 1.179 1.00 82.25 82 GLU A C 1
ATOM 649 O O . GLU A 1 82 ? -0.377 -9.611 1.156 1.00 82.25 82 GLU A O 1
ATOM 654 N N . THR A 1 83 ? -0.732 -11.586 2.139 1.00 73.44 83 THR A N 1
ATOM 655 C CA . THR A 1 83 ? 0.314 -11.404 3.139 1.00 73.44 83 THR A CA 1
ATOM 656 C C . THR A 1 83 ? 1.683 -11.808 2.584 1.00 73.44 83 THR A C 1
ATOM 658 O O . THR A 1 83 ? 1.795 -12.853 1.937 1.00 73.44 83 THR A O 1
ATOM 661 N N . PRO A 1 84 ? 2.755 -11.071 2.901 1.00 80.31 84 PRO A N 1
ATOM 662 C CA . PRO A 1 84 ? 2.759 -9.843 3.691 1.00 80.31 84 PRO A CA 1
ATOM 663 C C . PRO A 1 84 ? 2.516 -8.611 2.807 1.00 80.31 84 PRO A C 1
ATOM 665 O O . PRO A 1 84 ? 3.324 -8.366 1.926 1.00 80.31 84 PRO A O 1
ATOM 668 N N . CYS A 1 85 ? 1.476 -7.803 3.047 1.00 87.44 85 CYS A N 1
ATOM 669 C CA . CYS A 1 85 ? 1.260 -6.532 2.343 1.00 87.44 85 CYS A CA 1
ATOM 670 C C . CYS A 1 85 ? 0.933 -5.400 3.330 1.00 87.44 85 CYS A C 1
ATOM 672 O O . CYS A 1 85 ? 0.087 -5.600 4.202 1.00 87.44 85 CYS A O 1
ATOM 674 N N . PRO A 1 86 ? 1.570 -4.216 3.209 1.00 89.31 86 PRO A N 1
ATOM 675 C CA . PRO A 1 86 ? 1.311 -3.083 4.102 1.00 89.31 86 PRO A CA 1
ATOM 676 C C . PRO A 1 86 ? -0.017 -2.366 3.843 1.00 89.31 86 PRO A C 1
ATOM 678 O O . PRO A 1 86 ? -0.392 -1.498 4.622 1.00 89.31 86 PRO A O 1
ATOM 681 N N . TYR A 1 87 ? -0.715 -2.669 2.747 1.00 90.00 87 TYR A N 1
ATOM 682 C CA . TYR A 1 87 ? -1.924 -1.942 2.379 1.00 90.00 87 TYR A CA 1
ATOM 683 C C . TYR A 1 87 ? -3.097 -2.267 3.302 1.00 90.00 87 TYR A C 1
ATOM 685 O O . TYR A 1 87 ? -3.436 -3.433 3.538 1.00 90.00 87 TYR A O 1
ATOM 693 N N . PHE A 1 88 ? -3.751 -1.208 3.756 1.00 91.44 88 PHE A N 1
ATOM 694 C CA . PHE A 1 88 ? -4.974 -1.253 4.532 1.00 91.44 88 PHE A CA 1
ATOM 695 C C . PHE A 1 88 ? -5.903 -0.128 4.079 1.00 91.44 88 PHE A C 1
ATOM 697 O O . PHE A 1 88 ? -5.528 0.761 3.312 1.00 91.44 88 PHE A O 1
ATOM 704 N N . GLN A 1 89 ? -7.140 -0.194 4.546 1.00 91.56 89 GLN A N 1
ATOM 705 C CA . GLN A 1 89 ? -8.125 0.850 4.344 1.00 91.56 89 GLN A CA 1
ATOM 706 C C . GLN A 1 89 ? -9.137 0.823 5.485 1.00 91.56 89 GLN A C 1
ATOM 708 O O . GLN A 1 89 ? -9.493 -0.260 5.946 1.00 91.56 89 GLN A O 1
ATOM 713 N N . ILE A 1 90 ? -9.651 1.971 5.914 1.00 91.62 90 ILE A N 1
ATOM 714 C CA . ILE A 1 90 ? -10.712 2.014 6.924 1.00 91.62 90 ILE A CA 1
ATOM 715 C C . ILE A 1 90 ? -11.963 1.313 6.370 1.00 91.62 90 ILE A C 1
ATOM 717 O O . ILE A 1 90 ? -12.328 1.464 5.201 1.00 91.62 90 ILE A O 1
ATOM 721 N N . ALA A 1 91 ? -12.619 0.478 7.180 1.00 87.88 91 ALA A N 1
ATOM 722 C CA . ALA A 1 91 ? -13.702 -0.378 6.700 1.00 87.88 91 ALA A CA 1
ATOM 723 C C . ALA A 1 91 ? -14.928 0.407 6.201 1.00 87.88 91 ALA A C 1
ATOM 725 O O . ALA A 1 91 ? -15.637 -0.088 5.315 1.00 87.88 91 ALA A O 1
ATOM 726 N N . THR A 1 92 ? -15.137 1.614 6.731 1.00 85.75 92 THR A N 1
ATOM 727 C CA . THR A 1 92 ? -16.200 2.553 6.346 1.00 85.75 92 THR A CA 1
ATOM 728 C C . THR A 1 92 ? -15.954 3.223 4.993 1.00 85.75 92 THR A C 1
ATOM 730 O O . THR A 1 92 ? -16.898 3.716 4.382 1.00 85.75 92 THR A O 1
ATOM 733 N N . GLU A 1 93 ? -14.721 3.205 4.484 1.00 84.12 93 GLU A N 1
ATOM 734 C CA . GLU A 1 93 ? -14.368 3.826 3.211 1.00 84.12 93 GLU A CA 1
ATOM 735 C C . GLU A 1 93 ? -14.593 2.890 2.009 1.00 84.12 93 GLU A C 1
ATOM 737 O O . GLU A 1 93 ? -14.523 1.652 2.098 1.00 84.12 93 GLU A O 1
ATOM 742 N N . GLY A 1 94 ? -14.862 3.502 0.849 1.00 76.44 94 GLY A N 1
ATOM 743 C CA . GLY A 1 94 ? -15.063 2.807 -0.424 1.00 76.44 94 GLY A CA 1
ATOM 744 C C . GLY A 1 94 ? -13.796 2.091 -0.903 1.00 76.44 94 GLY A C 1
ATOM 745 O O . GLY A 1 94 ? -12.719 2.665 -0.907 1.00 76.44 94 GLY A O 1
ATOM 746 N N . SER A 1 95 ? -13.917 0.831 -1.320 1.00 74.38 95 SER A N 1
ATOM 747 C CA . SER A 1 95 ? -12.780 -0.071 -1.569 1.00 74.38 95 SER A CA 1
ATOM 748 C C . SER A 1 95 ? -11.962 0.282 -2.821 1.00 74.38 95 SER A C 1
ATOM 750 O O . SER A 1 95 ? -12.494 0.251 -3.928 1.00 74.38 95 SER A O 1
ATOM 752 N N . ASN A 1 96 ? -10.648 0.491 -2.669 1.00 81.44 96 ASN A N 1
ATOM 753 C CA . ASN A 1 96 ? -9.693 0.607 -3.790 1.00 81.44 96 ASN A CA 1
ATOM 754 C C . ASN A 1 96 ? -8.830 -0.657 -3.995 1.00 81.44 96 ASN A C 1
ATOM 756 O O . ASN A 1 96 ? -7.792 -0.625 -4.665 1.00 81.44 96 ASN A O 1
ATOM 760 N N . TYR A 1 97 ? -9.265 -1.792 -3.441 1.00 80.50 97 TYR A N 1
ATOM 761 C CA . TYR A 1 97 ? -8.485 -3.030 -3.409 1.00 80.50 97 TYR A CA 1
ATOM 762 C C . TYR A 1 97 ? -8.175 -3.610 -4.785 1.00 80.50 97 TYR A C 1
ATOM 764 O O . TYR A 1 97 ? -7.081 -4.131 -4.975 1.00 80.50 97 TYR A O 1
ATOM 772 N N . THR A 1 98 ? -9.079 -3.485 -5.758 1.00 81.88 98 THR A N 1
ATOM 773 C CA . THR A 1 98 ? -8.832 -3.956 -7.131 1.00 81.88 98 THR A CA 1
ATOM 774 C C . THR A 1 98 ? -7.615 -3.256 -7.729 1.00 81.88 98 THR A C 1
ATOM 776 O O . THR A 1 98 ? -6.667 -3.905 -8.161 1.00 81.88 98 THR A O 1
ATOM 779 N N . ARG A 1 99 ? -7.578 -1.919 -7.641 1.00 86.00 99 ARG A N 1
ATOM 780 C CA . ARG A 1 99 ? -6.455 -1.114 -8.136 1.00 86.00 99 ARG A CA 1
ATOM 781 C C . ARG A 1 99 ? -5.161 -1.433 -7.391 1.00 86.00 99 ARG A C 1
ATOM 783 O O . ARG A 1 99 ? -4.095 -1.462 -8.007 1.00 86.00 99 ARG A O 1
ATOM 790 N N . HIS A 1 100 ? -5.244 -1.651 -6.079 1.00 88.38 100 HIS A N 1
ATOM 791 C CA . HIS A 1 100 ? -4.100 -2.086 -5.286 1.00 88.38 100 HIS A CA 1
ATOM 792 C C . HIS A 1 100 ? -3.556 -3.432 -5.794 1.00 88.38 100 HIS A C 1
ATOM 794 O O . HIS A 1 100 ? -2.373 -3.514 -6.127 1.00 88.38 100 HIS A O 1
ATOM 800 N N . CYS A 1 101 ? -4.415 -4.447 -5.928 1.00 85.75 101 CYS A N 1
ATOM 801 C CA . CYS A 1 101 ? -4.016 -5.777 -6.385 1.00 85.75 101 CYS A CA 1
ATOM 802 C C . CYS A 1 101 ? -3.379 -5.721 -7.776 1.00 85.75 101 CYS A C 1
ATOM 804 O O . CYS A 1 101 ? -2.260 -6.188 -7.939 1.00 85.75 101 CYS A O 1
ATOM 806 N N . ASP A 1 102 ? -3.999 -5.036 -8.739 1.00 84.44 102 ASP A N 1
ATOM 807 C CA . ASP A 1 102 ? -3.460 -4.918 -10.102 1.00 84.44 102 ASP A CA 1
ATOM 808 C C . ASP A 1 102 ? -2.098 -4.200 -10.163 1.00 84.44 102 ASP A C 1
ATOM 810 O O . ASP A 1 102 ? -1.295 -4.412 -11.079 1.00 84.44 102 ASP A O 1
ATOM 814 N N . THR A 1 103 ? -1.830 -3.307 -9.206 1.00 86.44 103 THR A N 1
ATOM 815 C CA . THR A 1 103 ? -0.594 -2.514 -9.178 1.00 86.44 103 THR A CA 1
ATOM 816 C C . THR A 1 103 ? 0.555 -3.265 -8.515 1.00 86.44 103 THR A C 1
ATOM 818 O O . THR A 1 103 ? 1.691 -3.197 -8.995 1.00 86.44 103 THR A O 1
ATOM 821 N N . TYR A 1 104 ? 0.273 -3.937 -7.400 1.00 85.50 104 TYR A N 1
ATOM 822 C CA . TYR A 1 104 ? 1.288 -4.432 -6.471 1.00 85.50 104 TYR A CA 1
ATOM 823 C C . TYR A 1 104 ? 1.420 -5.956 -6.464 1.00 85.50 104 TYR A C 1
ATOM 825 O O . TYR A 1 104 ? 2.501 -6.460 -6.149 1.00 85.50 104 TYR A O 1
ATOM 833 N N . HIS A 1 105 ? 0.382 -6.674 -6.896 1.00 83.88 105 HIS A N 1
ATOM 834 C CA . HIS A 1 105 ? 0.306 -8.128 -6.842 1.00 83.88 105 HIS A CA 1
ATOM 835 C C . HIS A 1 105 ? 0.222 -8.740 -8.237 1.00 83.88 105 HIS A C 1
ATOM 837 O O . HIS A 1 105 ? -0.410 -8.217 -9.149 1.00 83.88 105 HIS A O 1
ATOM 843 N N . ALA A 1 106 ? 0.930 -9.852 -8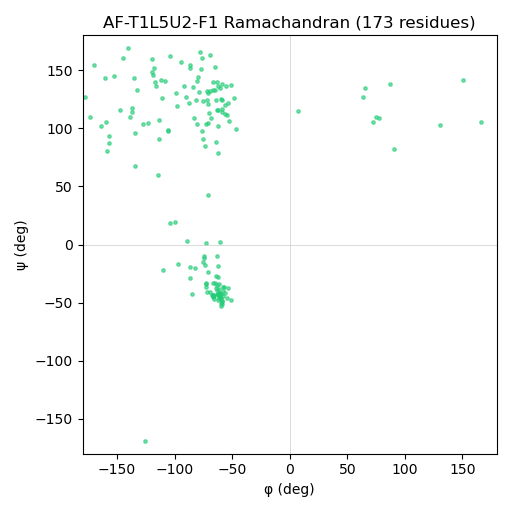.434 1.00 74.94 106 ALA A N 1
ATOM 844 C CA . ALA A 1 106 ? 1.032 -10.492 -9.747 1.00 74.94 106 ALA A CA 1
ATOM 845 C C . ALA A 1 106 ? -0.122 -11.467 -10.029 1.00 74.94 106 ALA A C 1
ATOM 847 O O . ALA A 1 106 ? -0.342 -11.830 -11.184 1.00 74.94 106 ALA A O 1
ATOM 848 N N . LYS A 1 107 ? -0.825 -11.928 -8.988 1.00 67.88 107 LYS A N 1
ATOM 849 C CA . LYS A 1 107 ? -1.945 -12.861 -9.101 1.00 67.88 107 LYS A CA 1
ATOM 850 C C . LYS A 1 107 ? -3.248 -12.129 -8.814 1.00 67.88 107 LYS A C 1
ATOM 852 O O . LYS A 1 107 ? -3.320 -11.308 -7.909 1.00 67.88 107 LYS A O 1
ATOM 857 N N . LYS A 1 108 ? -4.292 -12.466 -9.571 1.00 61.31 108 LYS A N 1
ATOM 858 C CA . LYS A 1 108 ? -5.657 -12.199 -9.125 1.00 61.31 108 LYS A CA 1
ATOM 859 C C . LYS A 1 108 ? -5.929 -13.173 -7.985 1.00 61.31 108 LYS A C 1
ATOM 861 O O . LYS A 1 108 ? -5.773 -14.374 -8.175 1.00 61.31 108 LYS A O 1
ATOM 866 N N . ASN A 1 109 ? -6.254 -12.663 -6.803 1.00 60.16 109 ASN A N 1
ATOM 867 C CA . ASN A 1 109 ? -6.739 -13.520 -5.730 1.00 60.16 109 ASN A CA 1
ATOM 868 C C . ASN A 1 109 ? -8.074 -14.121 -6.169 1.00 60.16 109 ASN A C 1
ATOM 870 O O . ASN A 1 109 ? -8.999 -13.378 -6.486 1.00 60.16 109 ASN A O 1
ATOM 874 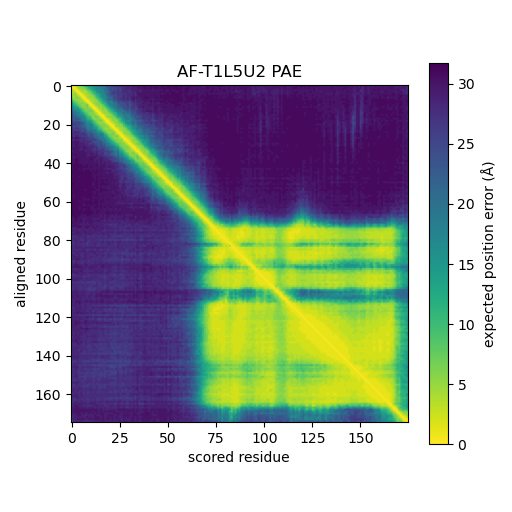N N . ASP A 1 110 ? -8.177 -15.449 -6.153 1.00 58.38 110 ASP A N 1
ATOM 875 C CA . ASP A 1 110 ? -9.429 -16.174 -6.420 1.00 58.38 110 ASP A CA 1
ATOM 876 C C . ASP A 1 110 ? -10.434 -16.059 -5.245 1.00 58.38 110 ASP A C 1
ATOM 878 O O . ASP A 1 110 ? -11.522 -16.625 -5.286 1.00 58.38 110 ASP A O 1
ATOM 882 N N . GLY A 1 111 ? -10.074 -15.320 -4.184 1.00 64.94 111 GLY A N 1
ATOM 883 C CA . GLY A 1 111 ? -10.875 -15.076 -2.982 1.00 64.94 111 GLY A CA 1
ATOM 884 C C . GLY A 1 111 ? -11.061 -13.588 -2.659 1.00 64.94 111 GLY A C 1
ATOM 885 O O . GLY A 1 111 ? -10.744 -12.704 -3.455 1.00 64.94 111 GLY A O 1
ATOM 886 N N . SER A 1 112 ? -11.581 -13.288 -1.464 1.00 67.81 112 SER A N 1
ATOM 887 C CA . SER A 1 112 ? -11.776 -11.908 -1.004 1.00 67.81 112 SER A CA 1
ATOM 888 C C . SER A 1 112 ? -10.451 -11.139 -0.985 1.00 67.81 112 SER A C 1
ATOM 890 O O . SER A 1 112 ? -9.512 -11.537 -0.302 1.00 67.81 112 SER A O 1
ATOM 892 N N . ALA A 1 113 ? -10.388 -10.001 -1.684 1.00 78.81 113 ALA A N 1
ATOM 893 C CA . ALA A 1 113 ? -9.173 -9.185 -1.813 1.00 78.81 113 ALA A CA 1
ATOM 894 C C . ALA A 1 113 ? -8.652 -8.595 -0.482 1.00 78.81 113 ALA A C 1
ATOM 896 O O . ALA A 1 113 ? -7.549 -8.041 -0.433 1.00 78.81 113 ALA A O 1
ATOM 897 N N . TYR A 1 114 ? -9.441 -8.694 0.592 1.00 84.62 114 TYR A N 1
ATOM 898 C CA . TYR A 1 114 ? -9.120 -8.150 1.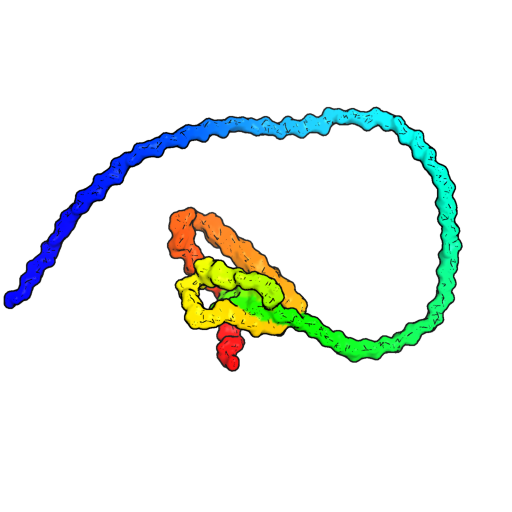902 1.00 84.62 114 TYR A CA 1
ATOM 899 C C . TYR A 1 114 ? -9.632 -9.021 3.054 1.00 84.62 114 TYR A C 1
ATOM 901 O O . TYR A 1 114 ? -10.573 -9.799 2.901 1.00 84.62 114 TYR A O 1
ATOM 909 N N . ILE A 1 115 ? -9.045 -8.808 4.229 1.00 86.94 115 ILE A N 1
ATOM 910 C CA . ILE A 1 115 ? -9.433 -9.368 5.526 1.00 86.94 115 ILE A CA 1
ATOM 911 C C . ILE A 1 115 ? -9.847 -8.197 6.426 1.00 86.94 115 ILE A C 1
ATOM 913 O O . ILE A 1 115 ? -9.182 -7.164 6.423 1.00 86.94 115 ILE A O 1
ATOM 917 N N . ARG A 1 116 ? -10.945 -8.308 7.183 1.00 89.19 116 ARG A N 1
ATOM 918 C CA . ARG A 1 116 ? -11.313 -7.281 8.178 1.00 89.19 116 ARG A CA 1
ATOM 919 C C . ARG A 1 116 ? -10.570 -7.530 9.490 1.00 89.19 116 ARG A C 1
ATOM 921 O O . ARG A 1 116 ? -10.520 -8.666 9.951 1.00 89.19 116 ARG A O 1
ATOM 928 N N . LYS A 1 117 ? -10.021 -6.476 10.090 1.00 88.81 117 LYS A N 1
ATOM 929 C CA . LYS A 1 117 ? -9.349 -6.494 11.394 1.00 88.81 117 LYS A CA 1
ATOM 930 C C . LYS A 1 117 ? -9.809 -5.303 12.226 1.00 88.81 117 LYS A C 1
ATOM 932 O O . LYS A 1 117 ? -10.018 -4.220 11.691 1.00 88.81 117 LYS A O 1
ATOM 937 N N . SER A 1 118 ? -9.960 -5.507 13.529 1.00 90.19 118 SER A N 1
ATOM 938 C CA . SER A 1 118 ? -10.214 -4.427 14.482 1.00 90.19 118 SER A CA 1
ATOM 939 C C . SER A 1 118 ? -8.893 -4.034 15.128 1.00 90.19 118 SER A C 1
ATOM 941 O O . SER A 1 118 ? -8.273 -4.868 15.787 1.00 90.19 118 SER A O 1
ATOM 943 N N . VAL A 1 119 ? -8.482 -2.785 14.944 1.00 89.50 119 VAL A N 1
ATOM 944 C CA . VAL A 1 119 ? -7.193 -2.256 15.399 1.00 89.50 119 VAL A CA 1
ATOM 945 C C . VAL A 1 119 ? -7.392 -1.096 16.368 1.00 89.50 119 VAL A C 1
ATOM 947 O O . VAL A 1 119 ? -8.466 -0.494 16.425 1.00 89.50 119 VAL A O 1
ATOM 950 N N . SER A 1 120 ? -6.366 -0.800 17.163 1.00 90.69 120 SER A N 1
ATOM 951 C CA . SER A 1 120 ? -6.343 0.415 17.988 1.00 90.69 120 SER A CA 1
ATOM 952 C C . SER A 1 120 ? -6.044 1.652 17.132 1.00 90.69 120 SER A C 1
ATOM 954 O O . SER A 1 120 ? -5.478 1.525 16.047 1.00 90.69 120 SER A O 1
ATOM 956 N N . LEU A 1 121 ? -6.369 2.851 17.630 1.00 89.38 121 LEU A N 1
ATOM 957 C CA . LEU A 1 121 ? -5.986 4.112 16.975 1.00 89.38 121 LEU A CA 1
ATOM 958 C C . LEU A 1 121 ? -4.465 4.200 16.761 1.00 89.38 121 LEU A C 1
ATOM 960 O O . LEU A 1 121 ? -4.016 4.550 15.678 1.00 89.38 121 LEU A O 1
ATOM 964 N N . LYS A 1 122 ? -3.673 3.782 17.754 1.00 88.25 122 LYS A N 1
ATOM 965 C CA . LYS A 1 122 ? -2.211 3.760 17.647 1.00 88.25 122 LYS A CA 1
ATOM 966 C C . LYS A 1 122 ? -1.719 2.836 16.524 1.00 88.25 122 LYS A C 1
ATOM 968 O O . LYS A 1 122 ? -0.835 3.201 15.763 1.00 88.25 122 LYS A O 1
ATOM 973 N N . GLU A 1 123 ? -2.301 1.643 16.398 1.00 89.88 123 GLU A N 1
ATOM 974 C CA . GLU A 1 123 ? -1.942 0.714 15.317 1.00 89.88 123 GLU A CA 1
ATOM 975 C C . GLU A 1 123 ? -2.354 1.260 13.940 1.00 89.88 123 GLU A C 1
ATOM 977 O O . GLU A 1 123 ? -1.667 1.020 12.949 1.00 89.88 123 GLU A O 1
ATOM 982 N N . LEU A 1 124 ? -3.465 2.001 13.861 1.00 90.31 124 LEU A N 1
ATOM 983 C CA . LEU A 1 124 ? -3.868 2.681 12.632 1.00 90.31 124 LEU A CA 1
ATOM 984 C C . LEU A 1 124 ? -2.818 3.718 12.207 1.00 90.31 124 LEU A C 1
ATOM 986 O O . LEU A 1 124 ? -2.397 3.688 11.054 1.00 90.31 124 LEU A O 1
ATOM 990 N N . GLU A 1 125 ? -2.360 4.565 13.132 1.00 91.00 125 GLU A N 1
ATOM 991 C CA . GLU A 1 125 ? -1.317 5.573 12.882 1.00 91.00 125 GLU A CA 1
ATOM 992 C C . GLU A 1 125 ? -0.002 4.925 12.413 1.00 91.00 125 GLU A C 1
ATOM 994 O O . GLU A 1 125 ? 0.575 5.336 11.406 1.00 91.00 125 GLU A O 1
ATOM 999 N N . GLU A 1 126 ? 0.440 3.849 13.074 1.00 91.19 126 GLU A N 1
ATOM 1000 C CA . GLU A 1 126 ? 1.640 3.099 12.670 1.00 91.19 126 GLU A CA 1
ATOM 1001 C C . GLU A 1 126 ? 1.492 2.490 11.263 1.00 91.19 126 GLU A C 1
ATOM 1003 O O . GLU A 1 126 ? 2.439 2.464 10.469 1.00 91.19 126 GLU A O 1
ATOM 1008 N N . ARG A 1 127 ? 0.294 1.999 10.917 1.00 91.06 127 ARG A N 1
ATOM 1009 C CA . ARG A 1 127 ? 0.006 1.480 9.573 1.00 91.06 127 ARG A CA 1
ATOM 1010 C C . ARG A 1 127 ? -0.009 2.596 8.528 1.00 91.06 127 ARG A C 1
ATOM 1012 O O . ARG A 1 127 ? 0.512 2.374 7.432 1.00 91.06 127 ARG A O 1
ATOM 1019 N N . GLU A 1 128 ? -0.574 3.762 8.843 1.00 91.69 128 GLU A N 1
ATOM 1020 C CA . GLU A 1 128 ? -0.568 4.951 7.979 1.00 91.69 128 GLU A CA 1
ATOM 1021 C C . GLU A 1 128 ? 0.862 5.388 7.657 1.00 91.69 128 GLU A C 1
ATOM 1023 O O . GLU A 1 128 ? 1.218 5.491 6.480 1.00 91.69 128 GLU A O 1
ATOM 1028 N N . GLU A 1 129 ? 1.702 5.546 8.680 1.00 92.50 129 GLU A N 1
ATOM 1029 C CA . GLU A 1 129 ? 3.110 5.916 8.525 1.00 92.50 129 GLU A CA 1
ATOM 1030 C C . GLU A 1 129 ? 3.862 4.895 7.655 1.00 92.50 129 GLU A C 1
ATOM 1032 O O . GLU A 1 129 ? 4.488 5.251 6.652 1.00 92.50 129 GLU A O 1
ATOM 1037 N N . ASN A 1 130 ? 3.709 3.601 7.956 1.00 92.25 130 ASN A N 1
ATOM 1038 C CA . ASN A 1 130 ? 4.340 2.526 7.191 1.00 92.25 130 ASN A CA 1
ATOM 1039 C C . ASN A 1 130 ? 3.876 2.493 5.717 1.00 92.25 130 ASN A C 1
ATOM 1041 O O . ASN A 1 130 ? 4.654 2.166 4.812 1.00 92.25 130 ASN A O 1
ATOM 1045 N N . TRP A 1 131 ? 2.615 2.840 5.441 1.00 91.38 131 TRP A N 1
ATOM 1046 C CA . TRP A 1 131 ? 2.092 2.919 4.076 1.00 91.38 131 TRP A CA 1
ATOM 1047 C C . TRP A 1 131 ? 2.643 4.124 3.301 1.00 91.38 131 TRP A C 1
ATOM 1049 O O . TRP A 1 131 ? 2.988 3.986 2.119 1.00 91.38 131 TRP A O 1
ATOM 1059 N N . GLU A 1 132 ? 2.769 5.289 3.938 1.00 92.62 132 GLU A N 1
ATOM 1060 C CA . GLU A 1 132 ? 3.422 6.455 3.332 1.00 92.62 132 GLU A CA 1
ATOM 1061 C C . GLU A 1 132 ? 4.892 6.169 3.008 1.00 92.62 132 GLU A C 1
ATOM 1063 O O . GLU A 1 132 ? 5.345 6.413 1.881 1.00 92.62 132 GLU A O 1
ATOM 1068 N N . ASP A 1 133 ? 5.613 5.538 3.931 1.00 94.00 133 ASP A N 1
ATOM 1069 C CA . ASP A 1 133 ? 7.000 5.130 3.728 1.00 94.00 133 ASP A CA 1
ATOM 1070 C C . ASP A 1 133 ? 7.158 4.126 2.586 1.00 94.00 133 ASP A C 1
ATOM 1072 O O . ASP A 1 133 ? 8.062 4.251 1.743 1.00 94.00 133 ASP A O 1
ATOM 1076 N N . PHE A 1 134 ? 6.243 3.158 2.495 1.00 93.19 134 PHE A N 1
ATOM 1077 C CA . PHE A 1 134 ? 6.190 2.224 1.379 1.00 93.19 134 PHE A CA 1
ATOM 1078 C C . PHE A 1 134 ? 5.971 2.951 0.044 1.00 93.19 134 PHE A C 1
ATOM 1080 O O . PHE A 1 134 ? 6.679 2.673 -0.935 1.00 93.19 134 PHE A O 1
ATOM 1087 N N . LYS A 1 135 ? 5.038 3.912 -0.025 1.00 91.62 135 LYS A N 1
ATOM 1088 C CA . LYS A 1 135 ? 4.802 4.721 -1.235 1.00 91.62 135 LYS A CA 1
ATOM 1089 C C . LYS A 1 135 ? 6.034 5.546 -1.608 1.00 91.62 135 LYS A C 1
ATOM 1091 O O . LYS A 1 135 ? 6.427 5.569 -2.782 1.00 91.62 135 LYS A O 1
ATOM 1096 N N . ALA A 1 136 ? 6.697 6.160 -0.632 1.00 94.62 136 ALA A N 1
ATOM 1097 C CA . ALA A 1 136 ? 7.934 6.903 -0.846 1.00 94.62 136 ALA A CA 1
ATOM 1098 C C . ALA A 1 136 ? 9.066 5.990 -1.351 1.00 94.62 136 ALA A C 1
ATOM 1100 O O . ALA A 1 136 ? 9.790 6.340 -2.290 1.00 94.62 136 ALA A O 1
ATOM 1101 N N . ALA A 1 137 ? 9.212 4.789 -0.784 1.00 94.56 137 ALA A N 1
ATOM 1102 C CA . ALA A 1 137 ? 10.165 3.783 -1.248 1.00 94.56 137 ALA A CA 1
ATOM 1103 C C . ALA A 1 137 ? 9.862 3.325 -2.683 1.00 94.56 137 ALA A C 1
ATOM 1105 O O . ALA A 1 137 ? 10.772 3.268 -3.510 1.00 94.56 137 ALA A O 1
ATOM 1106 N N . CYS A 1 138 ? 8.589 3.095 -3.012 1.00 92.50 138 CYS A N 1
ATOM 1107 C CA . CYS A 1 138 ? 8.138 2.776 -4.365 1.00 92.50 138 CYS A CA 1
ATOM 1108 C C . CYS A 1 138 ? 8.519 3.864 -5.375 1.00 92.50 138 CYS A C 1
ATOM 1110 O O . CYS A 1 138 ? 8.998 3.560 -6.469 1.00 92.50 138 CYS A O 1
ATOM 1112 N N . HIS A 1 139 ? 8.333 5.135 -5.016 1.00 93.25 139 HIS A N 1
ATOM 1113 C CA . HIS A 1 139 ? 8.684 6.259 -5.879 1.00 93.25 139 HIS A CA 1
ATOM 1114 C C . HIS A 1 139 ? 10.203 6.386 -6.076 1.00 93.25 139 HIS A C 1
ATOM 1116 O O . HIS A 1 139 ? 10.666 6.551 -7.208 1.00 93.25 139 HIS A O 1
ATOM 1122 N N . ARG A 1 140 ? 10.987 6.239 -4.998 1.00 95.19 140 ARG A N 1
ATOM 1123 C CA . ARG A 1 140 ? 12.459 6.205 -5.061 1.00 95.19 140 ARG A CA 1
ATOM 1124 C C . ARG A 1 140 ? 12.959 5.060 -5.934 1.00 95.19 140 ARG A C 1
ATOM 1126 O O . ARG A 1 140 ? 13.858 5.264 -6.741 1.00 95.19 140 ARG A O 1
ATOM 1133 N N . GLU A 1 141 ? 12.364 3.878 -5.805 1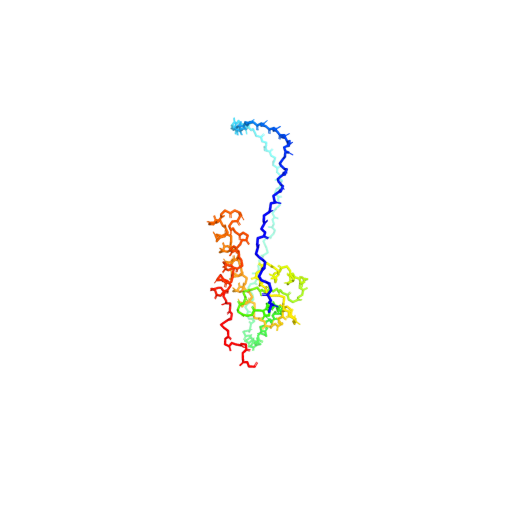.00 93.88 141 GLU A N 1
ATOM 1134 C CA . GLU A 1 141 ? 12.736 2.711 -6.600 1.00 93.88 141 GLU A CA 1
ATOM 1135 C C . GLU A 1 141 ? 12.401 2.923 -8.080 1.00 93.88 141 GLU A C 1
ATOM 1137 O O . GLU A 1 141 ? 13.257 2.706 -8.930 1.00 93.88 141 GLU A O 1
ATOM 1142 N N . LYS A 1 142 ? 11.212 3.453 -8.399 1.00 92.56 142 LYS A N 1
ATOM 1143 C CA . LYS A 1 142 ? 10.812 3.781 -9.776 1.00 92.56 142 LYS A CA 1
ATOM 1144 C C . LYS A 1 142 ? 11.778 4.762 -10.451 1.00 92.56 142 LYS A C 1
ATOM 1146 O O . LYS A 1 142 ? 12.104 4.567 -11.619 1.00 92.56 142 LYS A O 1
ATOM 1151 N N . LYS A 1 143 ? 12.270 5.777 -9.726 1.00 93.69 143 LYS A N 1
ATOM 1152 C CA . LYS A 1 143 ? 13.228 6.775 -10.244 1.00 93.69 143 LYS A CA 1
ATOM 1153 C C . LYS A 1 143 ? 14.577 6.186 -10.677 1.00 93.69 143 LYS A C 1
ATOM 1155 O O . LYS A 1 143 ? 15.280 6.825 -11.450 1.00 93.69 143 LYS A O 1
ATOM 1160 N N . LYS A 1 144 ? 14.935 4.978 -10.226 1.00 93.94 144 LYS A N 1
ATOM 1161 C CA . LYS A 1 144 ? 16.192 4.308 -10.610 1.00 93.94 144 LYS A CA 1
ATOM 1162 C C . LYS A 1 144 ? 16.170 3.733 -12.028 1.00 93.94 144 LYS A C 1
ATOM 1164 O O . LYS A 1 144 ? 17.220 3.360 -12.544 1.00 93.94 144 LYS A O 1
ATOM 1169 N N . TYR A 1 145 ? 14.996 3.612 -12.649 1.00 92.19 145 TYR A N 1
ATOM 1170 C CA . TYR A 1 145 ? 14.831 2.913 -13.922 1.00 92.19 145 TYR A CA 1
ATOM 1171 C C . TYR A 1 145 ? 14.315 3.849 -15.013 1.00 92.19 145 TYR A C 1
ATOM 1173 O O . TYR A 1 145 ? 13.460 4.702 -14.774 1.00 92.19 145 TYR A O 1
ATOM 1181 N N . LYS A 1 146 ? 14.763 3.626 -16.254 1.00 92.81 146 LYS A N 1
ATOM 1182 C CA . LYS A 1 146 ? 14.125 4.227 -17.432 1.00 92.81 146 LYS A CA 1
ATOM 1183 C C . LYS A 1 146 ? 12.694 3.679 -17.586 1.00 92.81 146 LYS A C 1
ATOM 1185 O O . LYS A 1 146 ? 12.448 2.527 -17.216 1.00 92.81 146 LYS A O 1
ATOM 1190 N N . PRO A 1 147 ? 11.748 4.425 -18.193 1.00 90.56 147 PRO A N 1
ATOM 1191 C CA . PRO A 1 147 ? 10.350 3.994 -18.307 1.00 90.56 147 PRO A CA 1
ATOM 1192 C C . PRO A 1 147 ? 10.153 2.604 -18.934 1.00 90.56 147 PRO A C 1
ATOM 1194 O O . PRO A 1 147 ? 9.293 1.844 -18.486 1.00 90.56 147 PRO A O 1
ATOM 1197 N N . ARG A 1 148 ? 10.965 2.246 -19.939 1.00 91.69 148 ARG A N 1
ATOM 1198 C CA . ARG A 1 148 ? 10.909 0.936 -20.609 1.00 91.69 148 ARG A CA 1
ATOM 1199 C C . ARG A 1 148 ? 11.319 -0.209 -19.677 1.00 91.69 148 ARG A C 1
ATOM 1201 O O . ARG A 1 148 ? 10.618 -1.216 -19.616 1.00 91.69 148 ARG A O 1
ATOM 1208 N N . ASP A 1 149 ? 12.387 -0.023 -18.906 1.00 91.00 149 ASP A N 1
ATOM 1209 C CA . ASP A 1 149 ? 12.886 -1.018 -17.947 1.00 91.00 149 ASP A CA 1
ATOM 1210 C C . ASP A 1 149 ? 11.982 -1.133 -16.720 1.00 91.00 149 ASP A C 1
ATOM 1212 O O . ASP A 1 149 ? 11.809 -2.213 -16.156 1.00 91.00 149 ASP A O 1
ATOM 1216 N N . TRP A 1 150 ? 11.366 -0.021 -16.311 1.00 91.50 150 TRP A N 1
ATOM 1217 C CA . TRP A 1 150 ? 10.423 -0.021 -15.202 1.00 91.50 150 TRP A CA 1
ATOM 1218 C C . TRP A 1 150 ? 9.232 -0.940 -15.480 1.00 91.50 150 T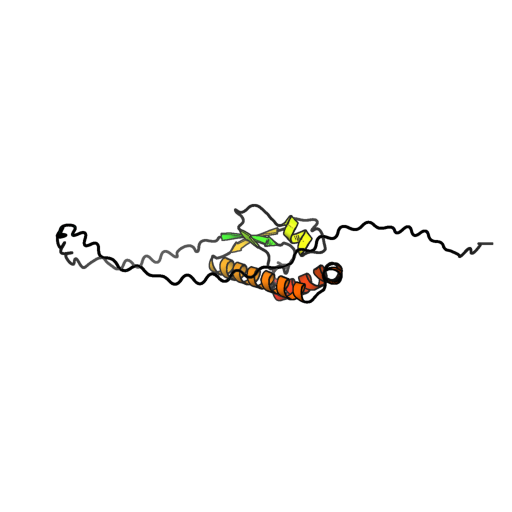RP A C 1
ATOM 1220 O O . TRP A 1 150 ? 8.837 -1.709 -14.609 1.00 91.50 150 TRP A O 1
ATOM 1230 N N . ARG A 1 151 ? 8.683 -0.930 -16.703 1.00 86.88 151 ARG A N 1
ATOM 1231 C CA . ARG A 1 151 ? 7.528 -1.775 -17.059 1.00 86.88 151 ARG A CA 1
ATOM 1232 C C . ARG A 1 151 ? 7.787 -3.266 -16.831 1.00 86.88 151 ARG A C 1
ATOM 1234 O O . ARG A 1 151 ? 6.876 -3.959 -16.389 1.00 86.88 151 ARG A O 1
ATOM 1241 N N . THR A 1 152 ? 9.006 -3.744 -17.084 1.00 88.94 152 THR A N 1
ATOM 1242 C CA . THR A 1 152 ? 9.373 -5.160 -16.919 1.00 88.94 152 THR A CA 1
ATOM 1243 C C . THR A 1 152 ? 9.824 -5.495 -15.496 1.00 88.94 152 THR A C 1
ATOM 1245 O O . THR A 1 152 ? 9.630 -6.620 -15.036 1.00 88.94 152 THR A O 1
ATOM 1248 N N . LYS A 1 153 ? 10.394 -4.527 -14.765 1.00 89.62 153 LYS A N 1
ATOM 1249 C CA . LYS A 1 153 ? 10.944 -4.735 -13.414 1.00 89.62 153 LYS A CA 1
ATOM 1250 C C . LYS A 1 153 ? 9.989 -4.357 -12.274 1.00 89.62 153 LYS A C 1
ATOM 1252 O O . LYS A 1 153 ? 10.211 -4.821 -11.154 1.00 89.62 153 LYS A O 1
ATOM 1257 N N . LYS A 1 154 ? 8.922 -3.585 -12.538 1.00 89.88 154 LYS A N 1
ATOM 1258 C CA . LYS A 1 154 ? 8.036 -2.998 -11.510 1.00 89.88 154 LYS A CA 1
ATOM 1259 C C . LYS A 1 154 ? 7.518 -4.013 -10.496 1.00 89.88 154 LYS A C 1
ATOM 1261 O O . LYS A 1 154 ? 7.646 -3.789 -9.301 1.00 89.88 154 LYS A O 1
ATOM 1266 N N . PHE A 1 155 ? 7.013 -5.157 -10.955 1.00 87.62 155 PHE A N 1
ATOM 1267 C CA . PHE A 1 155 ? 6.402 -6.154 -10.074 1.00 87.62 155 PHE A CA 1
ATOM 1268 C C . PHE A 1 155 ? 7.428 -6.785 -9.134 1.00 87.62 155 PHE A C 1
ATOM 1270 O O . PHE A 1 155 ? 7.196 -6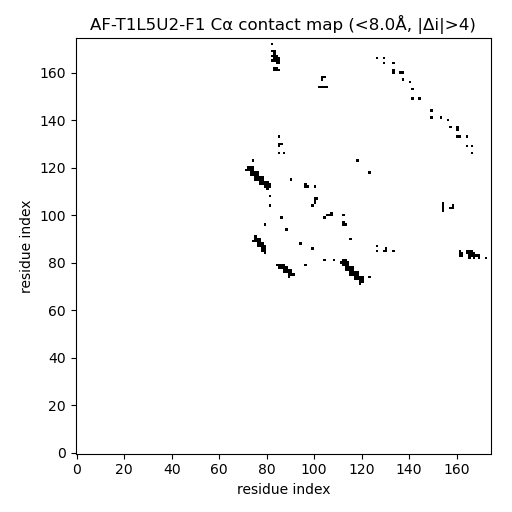.872 -7.933 1.00 87.62 155 PHE A O 1
ATOM 1277 N N . LYS A 1 156 ? 8.604 -7.160 -9.653 1.00 89.50 156 LYS A N 1
ATOM 1278 C CA . LYS A 1 156 ? 9.687 -7.712 -8.824 1.00 89.50 156 LYS A CA 1
ATOM 1279 C C . LYS A 1 156 ? 10.205 -6.685 -7.814 1.00 89.50 156 LYS A C 1
ATOM 1281 O O . LYS A 1 156 ? 10.529 -7.053 -6.689 1.00 89.50 156 LYS A O 1
ATOM 1286 N N . ALA A 1 157 ? 10.289 -5.414 -8.207 1.00 90.75 157 ALA A N 1
ATOM 1287 C CA . ALA A 1 157 ? 10.685 -4.332 -7.311 1.00 90.75 157 ALA A CA 1
ATOM 1288 C C . ALA A 1 157 ? 9.649 -4.116 -6.196 1.00 90.75 157 ALA A C 1
ATOM 1290 O O . ALA A 1 157 ? 10.013 -4.086 -5.021 1.00 90.75 157 ALA A O 1
ATOM 1291 N N . TYR A 1 158 ? 8.361 -4.060 -6.544 1.00 90.38 158 TYR A N 1
ATOM 1292 C CA . TYR A 1 158 ? 7.281 -3.931 -5.570 1.00 90.38 158 TYR A CA 1
ATOM 1293 C C . TYR A 1 158 ? 7.221 -5.107 -4.605 1.00 90.38 158 TYR A C 1
ATOM 1295 O O . TYR A 1 158 ? 7.203 -4.868 -3.406 1.00 90.38 158 TYR A O 1
ATOM 1303 N N . GLN A 1 159 ? 7.317 -6.354 -5.068 1.00 88.69 159 GLN A N 1
ATOM 1304 C CA . GLN A 1 159 ? 7.329 -7.515 -4.169 1.00 88.69 159 GLN A CA 1
ATOM 1305 C C . GLN A 1 159 ? 8.468 -7.477 -3.141 1.00 88.69 159 GLN A C 1
ATOM 1307 O O . GLN A 1 159 ? 8.280 -7.886 -1.996 1.00 88.69 159 GLN A O 1
ATOM 1312 N N . LYS A 1 160 ? 9.650 -6.973 -3.518 1.00 89.94 160 LYS A N 1
ATOM 1313 C CA . LYS A 1 160 ? 10.762 -6.791 -2.570 1.00 89.94 160 LYS A CA 1
ATOM 1314 C C . LYS A 1 160 ? 10.439 -5.739 -1.512 1.00 89.94 160 LYS A C 1
ATOM 1316 O O . LYS A 1 160 ? 10.712 -5.962 -0.337 1.00 89.94 160 LYS A O 1
ATOM 1321 N N . LEU A 1 161 ? 9.861 -4.609 -1.920 1.00 91.94 161 LEU A N 1
ATOM 1322 C CA . LEU A 1 161 ? 9.468 -3.546 -0.995 1.00 91.94 161 LEU A CA 1
ATOM 1323 C C . LEU A 1 161 ? 8.328 -3.999 -0.081 1.00 91.94 161 LEU A C 1
ATOM 1325 O O . LEU A 1 161 ? 8.405 -3.812 1.123 1.00 91.94 161 LEU A O 1
ATOM 1329 N N . ILE A 1 162 ? 7.323 -4.671 -0.628 1.00 90.62 162 ILE A N 1
ATOM 1330 C CA . ILE A 1 162 ? 6.175 -5.204 0.107 1.00 90.62 162 ILE A CA 1
ATOM 1331 C C . ILE A 1 162 ? 6.635 -6.103 1.264 1.00 90.62 162 ILE A C 1
ATOM 1333 O O . ILE A 1 162 ? 6.202 -5.916 2.395 1.00 90.62 162 ILE A O 1
ATOM 1337 N N . LYS A 1 163 ? 7.594 -7.005 1.012 1.00 87.56 163 LYS A N 1
ATOM 1338 C CA . LYS A 1 163 ? 8.192 -7.853 2.058 1.00 87.56 163 LYS A CA 1
ATOM 1339 C C . LYS A 1 163 ? 8.980 -7.067 3.106 1.00 87.56 163 LYS A C 1
ATOM 1341 O O . LYS A 1 163 ? 9.020 -7.479 4.257 1.00 87.56 163 LYS A O 1
ATOM 1346 N N . ARG A 1 164 ? 9.625 -5.964 2.716 1.00 88.81 164 ARG A N 1
ATOM 1347 C CA . ARG A 1 164 ? 10.410 -5.115 3.626 1.00 88.81 164 ARG A CA 1
ATOM 1348 C C . ARG A 1 164 ? 9.525 -4.294 4.565 1.00 88.81 164 ARG A C 1
ATOM 1350 O O . ARG A 1 164 ? 9.909 -4.092 5.706 1.00 88.81 164 ARG A O 1
ATOM 1357 N N . PHE A 1 165 ? 8.382 -3.828 4.073 1.00 88.81 165 PHE A N 1
ATOM 1358 C CA . PHE A 1 165 ? 7.421 -3.006 4.817 1.00 88.81 165 PHE A CA 1
ATOM 1359 C C . PHE A 1 165 ? 6.244 -3.839 5.353 1.00 88.81 165 PHE A C 1
ATOM 1361 O O . PHE A 1 165 ? 5.173 -3.314 5.642 1.00 88.81 165 PHE A O 1
ATOM 1368 N N . ALA A 1 166 ? 6.414 -5.157 5.453 1.00 84.81 166 ALA A N 1
ATOM 1369 C CA . ALA A 1 166 ? 5.414 -6.069 5.980 1.00 84.81 166 ALA A CA 1
ATOM 1370 C C . ALA A 1 166 ? 5.038 -5.689 7.422 1.00 84.81 166 ALA A C 1
ATOM 1372 O O . ALA A 1 166 ? 5.869 -5.814 8.315 1.00 84.81 166 ALA A O 1
ATOM 1373 N N . PHE A 1 167 ? 3.795 -5.254 7.650 1.00 74.50 167 PHE A N 1
ATOM 1374 C CA . PHE A 1 167 ? 3.331 -4.917 9.001 1.00 74.50 167 PHE A CA 1
ATOM 1375 C C . PHE A 1 167 ? 3.114 -6.167 9.865 1.00 74.50 167 PHE A C 1
ATOM 1377 O O . PHE A 1 167 ? 3.373 -6.153 11.062 1.00 74.50 167 PHE A O 1
ATOM 1384 N N . GLU A 1 168 ? 2.679 -7.274 9.254 1.00 67.88 168 GLU A N 1
ATOM 1385 C CA . GLU A 1 168 ? 2.605 -8.566 9.936 1.00 67.88 168 GLU A CA 1
ATOM 1386 C C . GLU A 1 168 ? 3.642 -9.540 9.369 1.00 67.88 168 GLU A C 1
ATOM 1388 O O . GLU A 1 168 ? 3.655 -9.776 8.152 1.00 67.88 168 GLU A O 1
ATOM 1393 N N . PRO A 1 169 ? 4.504 -10.132 10.217 1.00 52.22 169 PRO A N 1
ATOM 1394 C CA . PRO A 1 169 ? 5.322 -11.262 9.807 1.00 52.22 169 PRO A CA 1
ATOM 1395 C C . PRO A 1 169 ? 4.395 -12.431 9.449 1.00 52.22 169 PRO A C 1
ATOM 1397 O O . PRO A 1 169 ? 3.398 -12.673 10.126 1.00 52.22 169 PRO A O 1
ATOM 1400 N N . SER A 1 170 ? 4.715 -13.172 8.384 1.00 50.22 170 SER A N 1
ATOM 1401 C CA . SER A 1 170 ? 3.847 -14.200 7.774 1.00 50.22 170 SER A CA 1
ATOM 1402 C C . SER A 1 170 ? 3.443 -15.374 8.684 1.00 50.22 170 SER A C 1
ATOM 1404 O O . SER A 1 170 ? 2.793 -16.309 8.224 1.00 50.22 170 SER A O 1
ATOM 1406 N N . GLU A 1 171 ? 3.844 -15.370 9.952 1.00 43.97 171 GLU A N 1
ATOM 1407 C CA . GLU A 1 171 ? 3.534 -16.407 10.935 1.00 43.97 171 GLU A CA 1
ATOM 1408 C C . GLU A 1 171 ? 2.147 -16.234 11.576 1.00 43.97 171 GLU A C 1
ATOM 1410 O O . GLU A 1 171 ? 1.574 -17.216 12.045 1.00 43.97 171 GLU A O 1
ATOM 1415 N N . SER A 1 172 ? 1.543 -15.037 11.528 1.00 48.28 172 SER A N 1
ATOM 1416 C CA . SER A 1 172 ? 0.189 -14.796 12.064 1.00 48.28 172 SER A CA 1
ATOM 1417 C C . SER A 1 172 ? -0.944 -15.362 11.193 1.00 48.28 172 SER A C 1
ATOM 1419 O O . SER A 1 172 ? -2.078 -15.444 11.654 1.00 48.28 172 SER A O 1
ATOM 1421 N N . ALA A 1 173 ? -0.655 -15.789 9.956 1.00 42.34 173 ALA A N 1
ATOM 1422 C CA . ALA A 1 173 ? -1.643 -16.318 9.007 1.00 42.34 173 ALA A CA 1
ATOM 1423 C C . ALA A 1 173 ? -1.877 -17.843 9.113 1.00 42.34 173 ALA A C 1
ATOM 1425 O O . ALA A 1 173 ? -2.631 -18.405 8.320 1.00 42.34 173 ALA A O 1
ATOM 1426 N N . ARG A 1 174 ? -1.228 -18.529 10.066 1.00 37.97 174 ARG A N 1
ATOM 1427 C CA . ARG A 1 174 ? -1.427 -19.962 10.349 1.00 37.97 174 ARG A CA 1
ATOM 1428 C C . ARG A 1 174 ? -2.034 -20.180 11.737 1.00 37.97 174 ARG A C 1
ATOM 1430 O O . ARG A 1 174 ? -1.408 -20.823 12.576 1.00 37.97 174 ARG A O 1
ATOM 1437 N N . LYS A 1 175 ? -3.221 -19.640 12.001 1.00 35.75 175 LYS A N 1
ATOM 1438 C CA . LYS A 1 175 ? -4.080 -20.098 13.101 1.00 35.75 175 LYS A CA 1
ATOM 1439 C C . LYS A 1 175 ? -5.533 -20.068 12.670 1.00 35.75 175 LYS A C 1
ATOM 1441 O O . LYS A 1 175 ? -5.917 -19.063 12.037 1.00 35.75 175 LYS A O 1
#